Protein AF-A0A929ZEC5-F1 (afdb_monomer)

pLDDT: mean 94.55, std 7.96, range [43.72, 98.5]

Solvent-accessible surface area (backbone atoms only — not comparable to full-atom values): 4480 Å² total; per-residue (Å²): 139,88,87,79,88,62,69,62,71,79,27,39,27,55,60,81,92,61,52,71,40,78,80,34,60,56,32,15,48,41,65,73,39,56,64,62,21,41,78,38,33,76,43,80,56,96,88,54,63,41,66,79,43,49,30,64,53,99,90,47,48,23,28,29,36,77,86,58,48,77,44,75,62,132

Foldseek 3Di:
DDDDPPPQCPFLQLDDDFPDDCCDGPNVVCNVPVVVCQVQLVHDDPPDRSQPRWHDDPVATFGADSVNDTHHDD

Secondary structure (DSSP, 8-state):
------GGGGSGGG----SSBTTBHHHHHHHH-HHHHHHTTSS--TTS-GGG-PEEETTEEEEE-TT--EEE--

Mean predicted aligned error: 3.07 Å

Sequence (74 aa):
MGGTNDPSINSP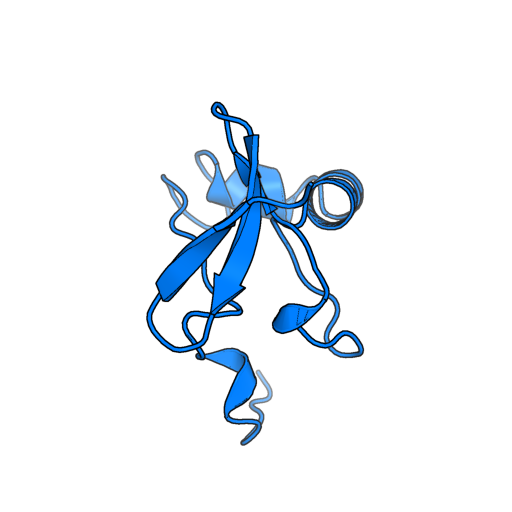ANLIVLCGSGTTGCHGHVEVNRREARDYGWAVSQYADPHDVPVQYKDGLFLLDDAGHRIPTK

Radius of gyration: 12.44 Å; Cα contacts (8 Å, |Δi|>4): 100; chains: 1; bounding box: 32×25×28 Å

Structure (mmCIF, N/CA/C/O backbone):
data_AF-A0A929ZEC5-F1
#
_entry.id   AF-A0A929ZEC5-F1
#
loop_
_atom_site.group_PDB
_atom_site.id
_atom_site.type_symbol
_atom_site.label_atom_id
_atom_site.label_alt_id
_atom_site.label_comp_id
_atom_site.label_asym_id
_atom_site.label_entity_id
_atom_site.label_seq_id
_atom_site.pdbx_PDB_ins_code
_atom_site.Cartn_x
_atom_site.Cartn_y
_atom_site.Cartn_z
_atom_site.occupancy
_atom_site.B_iso_or_equiv
_atom_site.auth_seq_id
_atom_site.auth_comp_id
_atom_site.auth_asym_id
_atom_site.auth_atom_id
_atom_site.pdbx_PDB_model_num
ATOM 1 N N . MET A 1 1 ? 15.520 5.711 14.821 1.00 43.72 1 MET A N 1
ATOM 2 C CA . MET A 1 1 ? 14.976 5.546 13.458 1.00 43.72 1 MET A CA 1
ATOM 3 C C . MET A 1 1 ? 16.067 4.910 12.615 1.00 43.72 1 MET A C 1
ATOM 5 O O . MET A 1 1 ? 17.132 5.504 12.516 1.00 43.72 1 MET A O 1
ATOM 9 N N . GLY A 1 2 ? 15.852 3.684 12.136 1.00 74.31 2 GLY A N 1
ATOM 10 C CA . GLY A 1 2 ? 16.737 2.996 11.190 1.00 74.31 2 GLY A CA 1
ATOM 11 C C . GLY A 1 2 ? 16.153 3.087 9.781 1.00 74.31 2 GLY A C 1
ATOM 12 O O . GLY A 1 2 ? 14.936 3.183 9.641 1.00 74.31 2 GLY A O 1
ATOM 13 N N . GLY A 1 3 ? 17.015 3.106 8.770 1.00 78.38 3 GLY A N 1
ATOM 14 C CA . GLY A 1 3 ? 16.638 3.084 7.357 1.00 78.38 3 GLY A CA 1
ATOM 15 C C . GLY A 1 3 ? 17.177 1.831 6.674 1.00 78.38 3 GLY A C 1
ATOM 16 O O . GLY A 1 3 ? 18.010 1.119 7.233 1.00 78.38 3 GLY A O 1
ATOM 17 N N . THR A 1 4 ? 16.704 1.577 5.463 1.00 86.25 4 THR A N 1
ATOM 18 C CA . THR A 1 4 ? 17.172 0.493 4.597 1.00 86.25 4 THR A CA 1
ATOM 19 C C . THR A 1 4 ? 17.463 1.060 3.209 1.00 86.25 4 THR A C 1
ATOM 21 O O . THR A 1 4 ? 16.891 2.081 2.831 1.00 86.25 4 THR A O 1
ATOM 24 N N . ASN A 1 5 ? 18.367 0.413 2.472 1.00 89.50 5 ASN A N 1
ATOM 25 C CA . ASN A 1 5 ? 18.666 0.735 1.072 1.00 89.50 5 ASN A CA 1
ATOM 26 C C . ASN A 1 5 ? 17.900 -0.170 0.096 1.00 89.50 5 ASN A C 1
ATOM 28 O O . ASN A 1 5 ? 18.204 -0.176 -1.094 1.00 89.50 5 ASN A O 1
ATOM 32 N N . ASP A 1 6 ? 16.959 -0.968 0.599 1.00 89.69 6 ASP A N 1
ATOM 33 C CA . ASP A 1 6 ? 16.124 -1.822 -0.232 1.00 89.69 6 ASP A CA 1
ATOM 34 C C . ASP A 1 6 ? 15.240 -0.955 -1.154 1.00 89.69 6 ASP A C 1
ATOM 36 O O . ASP A 1 6 ? 14.418 -0.176 -0.654 1.00 89.69 6 ASP A O 1
ATOM 40 N N . PRO A 1 7 ? 15.408 -1.052 -2.487 1.00 89.06 7 PRO A N 1
ATOM 41 C CA . PRO A 1 7 ? 14.662 -0.231 -3.433 1.00 89.06 7 PRO A CA 1
ATOM 42 C C . PRO A 1 7 ? 13.165 -0.562 -3.461 1.00 89.06 7 PRO A C 1
ATOM 44 O O . PRO A 1 7 ? 12.372 0.301 -3.836 1.00 89.06 7 PRO A O 1
ATOM 47 N N . SER A 1 8 ? 12.758 -1.763 -3.030 1.00 88.62 8 SER A N 1
ATOM 48 C CA . SER A 1 8 ? 11.348 -2.176 -3.017 1.00 88.62 8 SER A CA 1
ATOM 49 C C . SER A 1 8 ? 10.504 -1.362 -2.033 1.00 88.62 8 SER A C 1
ATOM 51 O O . SER A 1 8 ? 9.308 -1.174 -2.243 1.00 88.62 8 SER A O 1
ATOM 53 N N . ILE A 1 9 ? 11.126 -0.797 -0.993 1.00 91.44 9 ILE A N 1
ATOM 54 C CA . ILE A 1 9 ? 10.425 -0.117 0.103 1.00 91.44 9 ILE A CA 1
ATOM 55 C C . ILE A 1 9 ? 9.627 1.090 -0.381 1.00 91.44 9 ILE A C 1
ATOM 57 O O . ILE A 1 9 ? 8.532 1.328 0.122 1.00 91.44 9 ILE A O 1
ATOM 61 N N . ASN A 1 10 ? 10.154 1.816 -1.369 1.00 93.12 10 ASN A N 1
ATOM 62 C CA . ASN A 1 10 ? 9.489 2.965 -1.982 1.00 93.12 10 ASN A CA 1
ATOM 63 C C . ASN A 1 10 ? 9.032 2.679 -3.425 1.00 93.12 10 ASN A C 1
ATOM 65 O O . ASN A 1 10 ? 8.747 3.624 -4.161 1.00 93.12 10 ASN A O 1
ATOM 69 N N . SER A 1 11 ? 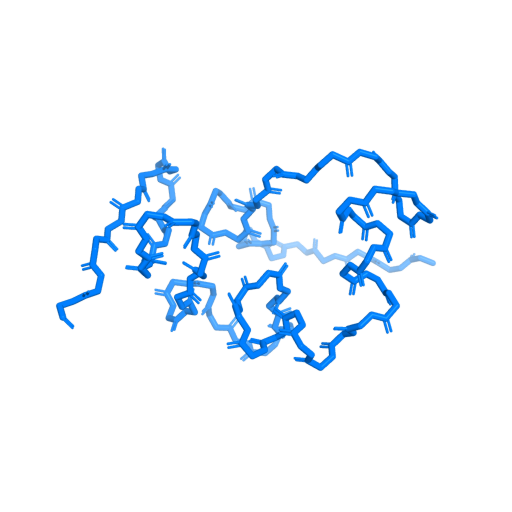8.989 1.410 -3.847 1.00 95.44 11 SER A N 1
ATOM 70 C CA . SER A 1 11 ? 8.423 1.052 -5.151 1.00 95.44 11 SER A CA 1
ATOM 71 C C . SER A 1 11 ? 6.905 1.288 -5.155 1.00 95.44 11 SER A C 1
ATOM 73 O O . SER A 1 11 ? 6.253 1.018 -4.143 1.00 95.44 11 SER A O 1
ATOM 75 N N . PRO A 1 12 ? 6.304 1.724 -6.280 1.00 97.25 12 PRO A N 1
ATOM 76 C CA . PRO A 1 12 ? 4.852 1.746 -6.454 1.00 97.25 12 PRO A CA 1
ATOM 77 C C . PRO A 1 12 ? 4.153 0.414 -6.146 1.00 97.25 12 PRO A C 1
ATOM 79 O O . PRO A 1 12 ? 3.022 0.441 -5.664 1.00 97.25 12 PRO A O 1
ATOM 82 N N . ALA A 1 13 ? 4.831 -0.726 -6.319 1.00 97.25 13 ALA A N 1
ATOM 83 C CA . ALA A 1 13 ? 4.297 -2.036 -5.944 1.00 97.25 13 ALA A CA 1
ATOM 84 C C . ALA A 1 13 ? 4.002 -2.155 -4.432 1.00 97.25 13 ALA A C 1
ATOM 86 O O . ALA A 1 13 ? 3.161 -2.946 -4.019 1.00 97.25 13 ALA A O 1
ATOM 87 N N . ASN A 1 14 ? 4.664 -1.346 -3.597 1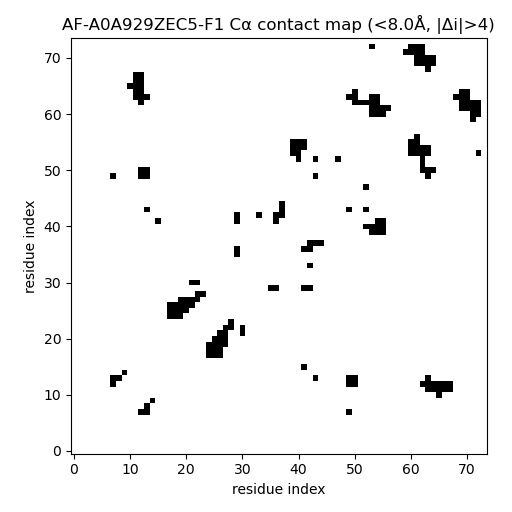.00 97.50 14 ASN A N 1
ATOM 88 C CA . ASN A 1 14 ? 4.562 -1.369 -2.136 1.00 97.50 14 ASN A CA 1
ATOM 89 C C . ASN A 1 14 ? 3.809 -0.156 -1.548 1.00 97.50 14 ASN A C 1
ATOM 91 O O . ASN A 1 14 ? 3.842 0.064 -0.336 1.00 97.50 14 ASN A O 1
ATOM 95 N N . LEU A 1 15 ? 3.170 0.681 -2.376 1.00 96.44 15 LEU A N 1
ATOM 96 C CA . LEU A 1 15 ? 2.596 1.954 -1.931 1.00 96.44 15 LEU A CA 1
ATOM 97 C C . LEU A 1 15 ? 1.108 2.083 -2.262 1.00 96.44 15 LEU A C 1
ATOM 99 O O . LEU A 1 15 ? 0.680 1.960 -3.406 1.00 96.44 15 LEU A O 1
ATOM 103 N N . ILE A 1 16 ? 0.325 2.456 -1.247 1.00 96.62 16 ILE A N 1
ATOM 104 C CA . ILE A 1 16 ? -1.077 2.857 -1.391 1.00 96.62 16 ILE A CA 1
ATOM 105 C C . ILE A 1 16 ? -1.315 4.229 -0.765 1.00 96.62 16 ILE A C 1
ATOM 107 O O . ILE A 1 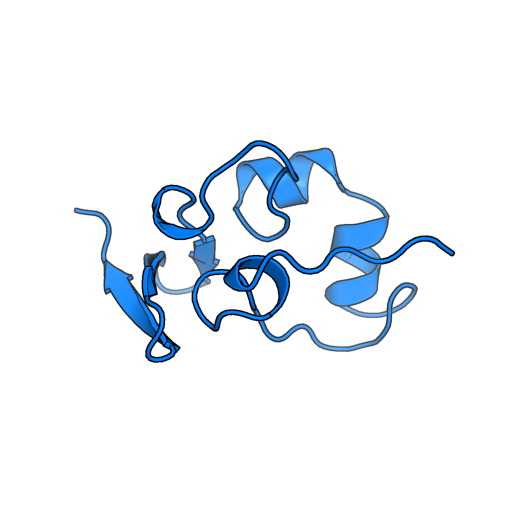16 ? -0.651 4.624 0.193 1.00 96.62 16 ILE A O 1
ATOM 111 N N . VAL A 1 17 ? -2.295 4.960 -1.295 1.00 95.81 17 VAL A N 1
ATOM 112 C CA . VAL A 1 17 ? -2.681 6.271 -0.762 1.00 95.81 17 VAL A CA 1
ATOM 113 C C . VAL A 1 17 ? -3.826 6.104 0.225 1.00 95.81 17 VAL A C 1
ATOM 115 O O . VAL A 1 17 ? -4.887 5.582 -0.116 1.00 95.81 17 VAL A O 1
ATOM 118 N N . LEU A 1 18 ? -3.622 6.605 1.440 1.00 96.75 18 LEU A N 1
ATOM 119 C CA . LEU A 1 18 ? -4.617 6.624 2.505 1.00 96.75 18 LEU A CA 1
ATOM 120 C C . LEU A 1 18 ? -4.914 8.070 2.902 1.00 96.75 18 LEU A C 1
ATOM 122 O O . LEU A 1 18 ? -4.026 8.920 2.913 1.00 96.75 18 LEU A O 1
ATOM 126 N N . CYS A 1 19 ? -6.171 8.361 3.239 1.00 97.94 19 CYS A N 1
ATOM 127 C CA . CYS A 1 19 ? -6.521 9.664 3.792 1.00 97.94 19 CYS A CA 1
ATOM 128 C C . CYS A 1 19 ? -6.116 9.767 5.272 1.00 97.94 19 CYS A C 1
ATOM 130 O O . CYS A 1 19 ? -6.048 8.763 5.988 1.00 97.94 19 CYS A O 1
ATOM 132 N N . GLY A 1 20 ? -5.924 11.002 5.737 1.00 97.50 20 GLY A N 1
ATOM 133 C CA . GLY A 1 20 ? -5.591 11.302 7.127 1.00 97.50 20 GL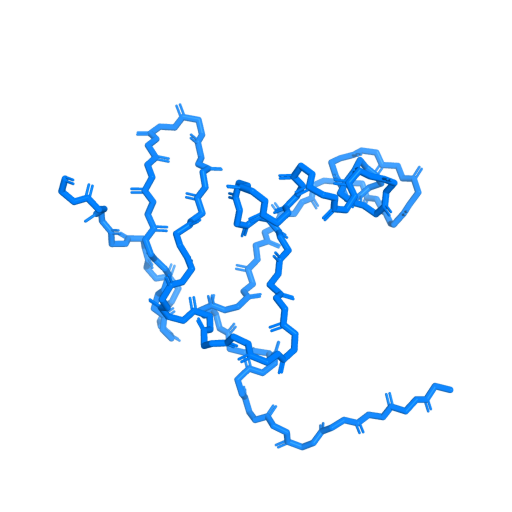Y A CA 1
ATOM 134 C C . GLY A 1 20 ? -4.089 11.258 7.408 1.00 97.50 20 GLY A C 1
ATOM 135 O O . GLY A 1 20 ? -3.283 11.693 6.590 1.00 97.50 20 GLY A O 1
ATOM 136 N N . SER A 1 21 ? -3.733 10.789 8.598 1.00 96.88 21 SER A N 1
ATOM 137 C CA . SER A 1 21 ? -2.364 10.702 9.119 1.00 96.88 21 SER A CA 1
ATOM 138 C C . SER A 1 21 ? -2.187 9.383 9.868 1.00 96.88 21 SER A C 1
ATOM 140 O O . SER A 1 21 ? -3.169 8.690 10.108 1.00 96.88 21 SER A O 1
ATOM 142 N N . GLY A 1 22 ? -0.988 9.069 10.362 1.00 94.94 22 GLY A N 1
ATOM 143 C CA . GLY A 1 22 ? -0.763 7.852 11.160 1.00 94.94 22 GLY A CA 1
ATOM 144 C C . GLY A 1 22 ? -1.621 7.723 12.434 1.00 94.94 22 GLY A C 1
ATOM 145 O O . GLY A 1 22 ? -1.558 6.709 13.117 1.00 94.94 22 GLY A O 1
ATOM 146 N N . THR A 1 23 ? -2.432 8.729 12.776 1.00 97.62 23 THR A N 1
ATOM 147 C CA . THR A 1 23 ? -3.387 8.699 13.894 1.00 97.62 23 THR A CA 1
ATOM 148 C C . THR A 1 23 ? -4.814 9.108 13.512 1.00 97.62 23 THR A C 1
ATOM 150 O O . THR A 1 23 ? -5.688 9.121 14.377 1.00 97.62 23 THR A O 1
ATOM 153 N N . THR A 1 24 ? -5.091 9.444 12.246 1.00 98.19 24 THR A N 1
ATOM 154 C CA . THR A 1 24 ? -6.425 9.880 11.789 1.00 98.19 24 THR A CA 1
ATOM 155 C C . THR A 1 24 ? -6.779 9.296 10.421 1.00 98.19 24 THR A C 1
ATOM 157 O O . THR A 1 24 ? -5.900 8.988 9.622 1.00 98.19 24 THR A O 1
ATOM 160 N N . GLY A 1 25 ? -8.072 9.164 10.118 1.00 98.00 25 GLY A N 1
ATOM 161 C CA . GLY A 1 25 ? -8.531 8.644 8.824 1.00 98.00 25 GLY A CA 1
ATOM 162 C C . GLY A 1 25 ? -8.123 7.187 8.568 1.00 98.00 25 GLY A C 1
ATOM 163 O O . GLY A 1 25 ? -7.899 6.416 9.502 1.00 98.00 25 GLY A O 1
ATOM 164 N N . CYS A 1 26 ? -8.039 6.808 7.289 1.00 97.81 26 CYS A N 1
ATOM 165 C CA . CYS A 1 26 ? -7.675 5.448 6.883 1.00 97.81 26 CYS A CA 1
ATOM 166 C C . CYS A 1 26 ? -6.237 5.090 7.268 1.00 97.81 26 CYS A C 1
ATOM 168 O O . CYS A 1 26 ? -5.986 3.945 7.637 1.00 97.81 26 CYS A O 1
ATOM 170 N N . HIS A 1 27 ? -5.305 6.051 7.231 1.00 98.19 27 HIS A N 1
ATOM 171 C CA . HIS A 1 27 ? -3.933 5.794 7.675 1.00 98.19 27 HIS A CA 1
ATOM 172 C C . HIS A 1 27 ? -3.911 5.443 9.170 1.00 98.19 27 HIS A C 1
ATOM 174 O O . HIS A 1 27 ? -3.380 4.399 9.539 1.00 98.19 27 HIS A O 1
ATOM 180 N N . GLY A 1 28 ? -4.607 6.207 10.016 1.00 98.44 28 GLY A N 1
ATOM 181 C CA . GLY A 1 28 ? -4.727 5.891 11.442 1.00 98.44 28 GLY A CA 1
ATOM 182 C C . GLY A 1 28 ? -5.378 4.530 11.715 1.00 98.44 28 GLY A C 1
ATOM 183 O O . GLY A 1 28 ? -4.943 3.809 12.612 1.00 98.44 28 GLY A O 1
ATOM 184 N N . HIS A 1 29 ? -6.384 4.143 10.920 1.00 98.06 29 HIS A N 1
ATOM 185 C CA . HIS A 1 29 ? -7.016 2.821 11.030 1.00 98.06 29 HIS A CA 1
ATOM 186 C C . HIS A 1 29 ? -6.022 1.681 10.784 1.00 98.06 29 HIS A C 1
ATOM 188 O O . HIS A 1 29 ? -5.975 0.740 11.575 1.00 98.06 29 HIS A O 1
ATOM 194 N N . VAL A 1 30 ? -5.202 1.779 9.732 1.00 98.19 30 VAL A N 1
ATOM 195 C CA . VAL A 1 30 ? -4.176 0.778 9.384 1.00 98.19 30 VAL A CA 1
ATOM 196 C C . VAL A 1 30 ? -3.118 0.639 10.485 1.00 98.19 30 VAL A C 1
ATOM 198 O O . VAL A 1 30 ? -2.725 -0.481 10.823 1.00 98.19 30 VAL A O 1
ATOM 201 N N . GLU A 1 31 ? -2.698 1.752 11.094 1.00 97.69 31 GLU A N 1
ATOM 202 C CA . GLU A 1 31 ? -1.689 1.758 12.165 1.00 97.69 31 GLU A CA 1
ATOM 203 C C . GLU A 1 31 ? -2.175 1.065 13.450 1.00 97.69 31 GLU A C 1
ATOM 205 O O . GLU A 1 31 ? -1.400 0.383 14.129 1.00 97.69 31 GLU A O 1
ATOM 210 N N . VAL A 1 32 ? -3.464 1.192 13.783 1.00 98.12 32 VAL A N 1
ATOM 211 C CA . VAL A 1 32 ? -4.059 0.551 14.970 1.00 98.12 32 VAL A CA 1
ATOM 212 C C . VAL A 1 32 ? -4.454 -0.903 14.683 1.00 98.12 32 VAL A C 1
ATOM 214 O O . VAL A 1 32 ? -4.223 -1.781 15.518 1.00 98.12 32 VAL A O 1
ATOM 217 N N . ASN A 1 33 ? -4.970 -1.197 13.486 1.00 98.12 33 ASN A N 1
ATOM 218 C CA . ASN A 1 33 ? -5.515 -2.507 13.109 1.00 98.12 33 ASN A CA 1
ATOM 219 C C . ASN A 1 33 ? -4.546 -3.313 12.227 1.00 98.12 33 ASN A C 1
ATOM 221 O O . ASN A 1 33 ? -4.900 -3.840 11.176 1.00 98.12 33 ASN A O 1
ATOM 225 N N . ARG A 1 34 ? -3.295 -3.464 12.675 1.00 96.19 34 ARG A N 1
ATOM 226 C CA . ARG A 1 34 ? -2.199 -4.050 11.869 1.00 96.19 34 ARG A CA 1
ATOM 227 C C . ARG A 1 34 ? -2.398 -5.497 11.408 1.00 96.19 34 ARG A C 1
ATOM 229 O O . ARG A 1 34 ? -1.673 -5.944 10.522 1.00 96.19 34 ARG A O 1
ATOM 236 N N . ARG A 1 35 ? -3.282 -6.267 12.048 1.00 98.06 35 ARG A N 1
ATOM 237 C CA . ARG A 1 35 ? -3.623 -7.623 11.588 1.00 98.06 35 ARG A CA 1
ATOM 238 C C . ARG A 1 35 ? -4.540 -7.543 10.373 1.00 98.06 35 ARG A C 1
ATOM 240 O O . ARG A 1 35 ? -4.159 -8.011 9.313 1.00 98.06 35 ARG A O 1
ATOM 247 N N . GLU A 1 36 ? -5.666 -6.856 10.533 1.00 98.25 36 GLU A N 1
ATOM 248 C CA . GLU A 1 36 ? -6.618 -6.561 9.459 1.00 98.25 36 GLU A CA 1
ATOM 249 C C . GLU A 1 36 ? -5.916 -5.927 8.250 1.00 98.25 36 GLU A C 1
ATOM 251 O O . GLU A 1 36 ? -6.096 -6.370 7.122 1.00 98.25 36 GLU A O 1
ATOM 256 N N . ALA A 1 37 ? -5.041 -4.948 8.489 1.00 98.44 37 ALA A N 1
ATOM 257 C CA . ALA A 1 37 ? -4.287 -4.300 7.424 1.00 98.44 37 ALA A CA 1
ATOM 258 C C . ALA A 1 37 ? -3.404 -5.268 6.622 1.00 98.44 37 ALA A C 1
ATOM 260 O O . ALA A 1 37 ? -3.274 -5.099 5.416 1.00 98.44 37 ALA A O 1
ATOM 261 N N . ARG A 1 38 ? -2.802 -6.280 7.261 1.00 98.19 38 ARG A N 1
ATOM 262 C CA . ARG A 1 38 ? -2.034 -7.311 6.544 1.00 98.19 38 ARG A CA 1
ATOM 263 C C . ARG A 1 38 ? -2.948 -8.285 5.813 1.00 98.19 38 ARG A C 1
ATOM 265 O O . ARG A 1 38 ? -2.645 -8.639 4.682 1.00 98.19 38 ARG A O 1
ATOM 272 N N . ASP A 1 39 ? -4.061 -8.670 6.435 1.00 98.06 39 ASP A N 1
ATOM 273 C CA . ASP A 1 39 ? -5.041 -9.587 5.844 1.00 98.06 39 ASP A CA 1
ATOM 274 C C . ASP A 1 39 ? -5.645 -9.007 4.545 1.00 98.06 39 ASP A C 1
ATOM 276 O O . ASP A 1 39 ? -5.908 -9.754 3.606 1.00 98.06 39 ASP A O 1
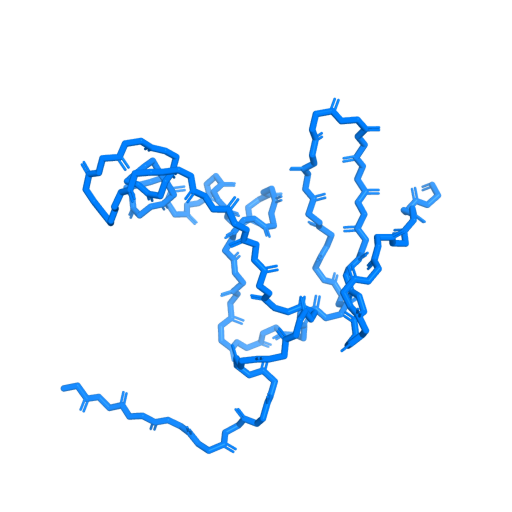ATOM 280 N N . TYR A 1 40 ? -5.804 -7.680 4.457 1.00 98.31 40 TYR A N 1
ATOM 281 C CA . TYR A 1 40 ? -6.295 -6.976 3.260 1.00 98.31 40 TYR A CA 1
ATOM 282 C C . TYR A 1 40 ? -5.203 -6.391 2.346 1.00 98.31 40 TYR A C 1
ATOM 284 O O . TYR A 1 40 ? -5.526 -5.707 1.372 1.00 98.31 40 TYR A O 1
ATOM 292 N N . GLY A 1 41 ? -3.921 -6.606 2.654 1.00 98.19 41 GLY A N 1
ATOM 293 C CA . GLY A 1 41 ? -2.801 -6.083 1.863 1.00 98.19 41 GLY A CA 1
ATOM 294 C C . GLY A 1 41 ? -2.561 -4.571 1.977 1.00 98.19 41 GLY A C 1
ATOM 295 O O . GLY A 1 41 ? -1.794 -4.009 1.205 1.00 98.19 41 GLY A O 1
ATOM 296 N N . TRP A 1 42 ? -3.174 -3.881 2.941 1.00 98.25 42 TRP A N 1
ATOM 297 C CA . TRP A 1 42 ? -2.916 -2.457 3.217 1.00 98.25 42 TRP A CA 1
ATOM 298 C C . TRP A 1 42 ? -1.601 -2.205 3.963 1.00 98.25 42 TRP A C 1
ATOM 300 O O . TRP A 1 42 ? -1.135 -1.069 4.033 1.00 98.25 42 TRP A O 1
ATOM 310 N N . ALA A 1 43 ? -1.016 -3.252 4.544 1.00 97.50 43 ALA A N 1
ATOM 311 C CA . ALA A 1 43 ? 0.313 -3.233 5.132 1.00 97.50 43 ALA A CA 1
ATOM 312 C C . ALA A 1 43 ? 1.072 -4.504 4.739 1.00 97.50 43 ALA A C 1
ATOM 314 O O . ALA A 1 43 ? 0.569 -5.613 4.914 1.00 97.50 43 ALA A O 1
ATOM 315 N N . VAL A 1 44 ? 2.308 -4.344 4.272 1.00 96.69 44 VAL A N 1
ATOM 316 C CA . VAL A 1 44 ? 3.166 -5.448 3.824 1.00 96.69 44 VAL A CA 1
ATOM 317 C C . VAL A 1 44 ? 4.198 -5.779 4.908 1.00 96.69 44 VAL A C 1
ATOM 319 O O . VAL A 1 44 ? 4.698 -4.908 5.622 1.00 96.69 44 VAL A O 1
ATOM 322 N N . SER A 1 45 ? 4.483 -7.068 5.102 1.00 94.12 45 SER A N 1
ATOM 323 C CA . SER A 1 45 ? 5.565 -7.510 5.990 1.00 94.12 45 SER A CA 1
ATOM 324 C C . SER A 1 45 ? 6.921 -7.159 5.381 1.00 94.12 45 SER A C 1
ATOM 326 O O . SER A 1 45 ? 7.119 -7.381 4.197 1.00 94.12 45 SER A O 1
ATOM 328 N N . GLN A 1 46 ? 7.902 -6.753 6.192 1.00 91.25 46 GLN A N 1
ATOM 329 C CA . GLN A 1 46 ? 9.280 -6.521 5.719 1.00 91.25 46 GLN A CA 1
ATOM 330 C C . GLN A 1 46 ? 9.966 -7.766 5.118 1.00 91.25 46 GLN A C 1
ATOM 332 O O . GLN A 1 46 ? 11.054 -7.660 4.570 1.00 91.25 46 GLN A O 1
ATOM 337 N N . TYR A 1 47 ? 9.378 -8.952 5.298 1.00 91.94 47 TYR A N 1
ATOM 338 C CA . TYR A 1 47 ? 9.886 -10.225 4.778 1.00 91.9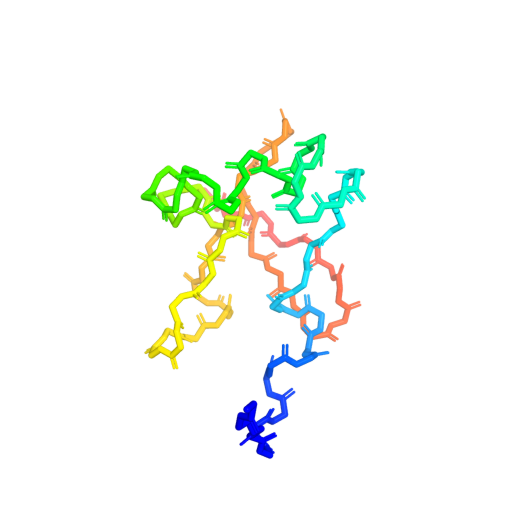4 47 TYR A CA 1
ATOM 339 C C . TYR A 1 47 ? 9.084 -10.748 3.578 1.00 91.94 47 TYR A C 1
ATOM 341 O O . TYR A 1 47 ? 9.342 -11.860 3.126 1.00 91.94 47 TYR A O 1
ATOM 349 N N . ALA A 1 48 ? 8.067 -10.008 3.132 1.00 94.44 48 ALA A N 1
ATOM 350 C CA . ALA A 1 48 ? 7.248 -10.366 1.982 1.00 94.44 48 ALA A CA 1
ATOM 351 C C . ALA A 1 48 ? 7.684 -9.562 0.753 1.00 94.44 48 ALA A C 1
ATOM 353 O O . ALA A 1 48 ? 8.124 -8.422 0.893 1.00 94.44 48 ALA A O 1
ATOM 354 N N . ASP A 1 49 ? 7.522 -10.148 -0.433 1.00 95.50 49 ASP A N 1
ATOM 355 C CA . ASP A 1 49 ? 7.606 -9.400 -1.685 1.00 95.50 49 ASP A CA 1
ATOM 356 C C . ASP A 1 49 ? 6.273 -8.659 -1.901 1.00 95.50 49 ASP A C 1
ATOM 358 O O . ASP A 1 49 ? 5.224 -9.312 -1.928 1.00 95.50 49 ASP A O 1
ATOM 362 N N . PRO A 1 50 ? 6.265 -7.320 -2.026 1.00 96.75 50 PRO A N 1
ATOM 363 C CA . PRO A 1 50 ? 5.039 -6.569 -2.290 1.00 96.75 50 PRO A CA 1
ATOM 364 C C . PRO A 1 50 ? 4.325 -6.997 -3.582 1.00 96.75 50 PRO A C 1
ATOM 366 O O . PRO A 1 50 ? 3.101 -6.899 -3.646 1.00 96.75 50 PRO A O 1
ATOM 369 N N . HIS A 1 51 ? 5.039 -7.545 -4.572 1.00 97.06 51 HIS A N 1
ATOM 370 C CA . HIS A 1 51 ? 4.440 -8.035 -5.820 1.00 97.06 51 HIS A CA 1
ATOM 371 C C . HIS A 1 51 ? 3.540 -9.257 -5.637 1.00 97.06 51 HIS A C 1
ATOM 373 O O . HIS A 1 51 ? 2.714 -9.533 -6.506 1.00 97.06 51 HIS A O 1
ATOM 379 N N . ASP A 1 52 ? 3.684 -9.970 -4.519 1.00 97.12 52 ASP A N 1
ATOM 380 C CA . ASP A 1 52 ? 2.904 -11.163 -4.191 1.00 97.12 52 ASP A CA 1
ATOM 381 C C . ASP A 1 52 ? 1.758 -10.864 -3.210 1.00 97.12 52 ASP A C 1
ATOM 383 O O . ASP A 1 52 ? 0.983 -11.762 -2.866 1.00 97.12 52 ASP A O 1
ATOM 387 N N . VAL A 1 53 ? 1.629 -9.616 -2.738 1.00 97.69 53 VAL A N 1
ATOM 388 C CA . VAL A 1 53 ? 0.606 -9.221 -1.763 1.00 97.69 53 VAL A CA 1
ATOM 389 C C . VAL A 1 53 ? -0.536 -8.493 -2.470 1.00 97.69 53 VAL A C 1
ATOM 391 O O . VAL A 1 53 ? -0.397 -7.327 -2.841 1.00 97.69 53 VAL A O 1
ATOM 394 N N . PRO A 1 54 ? -1.702 -9.137 -2.642 1.00 97.88 54 PRO A N 1
ATOM 395 C CA . PRO A 1 54 ? -2.841 -8.466 -3.232 1.00 97.88 54 PRO A CA 1
ATOM 396 C C . PRO A 1 54 ? -3.463 -7.467 -2.255 1.00 97.88 54 PRO A C 1
ATOM 398 O O . PRO A 1 54 ? -3.636 -7.746 -1.069 1.00 97.88 54 PRO A O 1
ATOM 401 N N . VAL A 1 55 ? -3.860 -6.315 -2.782 1.00 98.38 55 VAL A N 1
ATOM 402 C CA . VAL A 1 55 ? -4.488 -5.225 -2.040 1.00 98.38 55 VAL A CA 1
ATOM 403 C C . VAL A 1 55 ? -5.989 -5.234 -2.298 1.00 98.38 55 VAL A C 1
ATOM 405 O O . VAL A 1 55 ? -6.448 -5.159 -3.444 1.00 98.38 55 VAL A O 1
ATOM 408 N N . GLN A 1 56 ? -6.774 -5.298 -1.224 1.00 97.88 56 GLN A N 1
ATOM 409 C CA . GLN A 1 56 ? -8.224 -5.178 -1.299 1.00 97.88 56 GLN A CA 1
ATOM 410 C C . GLN A 1 56 ? -8.621 -3.711 -1.502 1.00 97.88 56 GLN A C 1
ATOM 412 O O . GLN A 1 56 ? -8.419 -2.863 -0.629 1.00 97.88 56 GLN A O 1
ATOM 417 N N . TYR A 1 57 ? -9.268 -3.433 -2.631 1.00 96.00 57 TYR A N 1
ATOM 418 C CA . TYR A 1 57 ? -9.960 -2.180 -2.910 1.00 96.00 57 TYR A CA 1
ATOM 419 C C . TYR A 1 57 ? -11.478 -2.387 -2.889 1.00 96.00 57 TYR A C 1
ATOM 421 O O . TYR A 1 57 ? -11.985 -3.509 -2.874 1.00 96.00 57 TYR A O 1
ATOM 429 N N . LYS A 1 58 ? -12.232 -1.284 -2.927 1.00 94.31 58 LYS A N 1
ATOM 430 C CA . LYS A 1 58 ? -13.702 -1.319 -3.016 1.00 94.31 58 LYS A CA 1
ATOM 431 C C . LYS A 1 58 ? -14.223 -2.045 -4.265 1.00 94.31 58 LYS A C 1
ATOM 433 O O . LYS A 1 58 ? -15.353 -2.516 -4.264 1.00 94.31 58 LYS A O 1
ATOM 438 N N . ASP A 1 59 ? -13.432 -2.054 -5.336 1.00 95.94 59 ASP A N 1
ATOM 439 C CA . ASP A 1 59 ? -13.779 -2.536 -6.674 1.00 95.94 59 ASP A CA 1
ATOM 440 C C . ASP A 1 59 ? -13.133 -3.885 -7.019 1.00 95.94 59 ASP A C 1
ATOM 442 O O . ASP A 1 59 ? -13.349 -4.391 -8.117 1.00 95.94 59 ASP A O 1
ATOM 446 N N . GLY A 1 60 ? -12.374 -4.488 -6.100 1.00 96.75 60 GLY A N 1
ATOM 447 C CA . GLY A 1 60 ? -11.771 -5.799 -6.315 1.00 96.75 60 GLY A CA 1
ATOM 448 C C . GLY A 1 60 ? -10.461 -6.001 -5.569 1.00 96.75 60 GLY A C 1
ATOM 449 O O . GLY A 1 60 ? -10.062 -5.190 -4.732 1.00 96.75 60 GLY A O 1
ATOM 450 N N . LEU A 1 61 ? -9.806 -7.107 -5.904 1.00 98.12 61 LEU A N 1
ATOM 451 C CA . LEU A 1 61 ? -8.524 -7.526 -5.363 1.00 98.12 61 LEU A CA 1
ATOM 452 C C . LEU A 1 61 ? -7.466 -7.427 -6.472 1.00 98.12 61 LEU A C 1
ATOM 454 O O . LEU A 1 61 ? -7.690 -7.893 -7.594 1.00 98.12 61 LEU A O 1
ATOM 458 N N . PHE A 1 62 ? -6.348 -6.758 -6.188 1.00 98.50 62 PHE A N 1
ATOM 459 C CA . PHE A 1 62 ? -5.356 -6.413 -7.210 1.00 98.50 62 PHE A CA 1
ATOM 460 C C . PHE A 1 62 ? -3.929 -6.556 -6.688 1.00 98.50 62 PHE A C 1
ATOM 462 O O . PHE A 1 62 ? -3.659 -6.193 -5.549 1.00 98.50 62 PHE A O 1
ATOM 469 N N . LEU A 1 63 ? -3.011 -7.003 -7.543 1.00 98.31 63 LEU A N 1
ATOM 470 C CA . LEU A 1 63 ? -1.572 -6.818 -7.340 1.00 98.31 63 LEU A CA 1
ATOM 471 C C . LEU A 1 63 ? -1.159 -5.443 -7.874 1.00 98.31 63 LEU A C 1
ATOM 473 O O . LEU A 1 63 ? -1.790 -4.921 -8.802 1.00 98.31 63 LEU A O 1
ATOM 477 N N . LEU A 1 64 ? -0.113 -4.865 -7.291 1.00 98.06 64 LEU A N 1
ATOM 478 C CA . LEU A 1 64 ? 0.469 -3.598 -7.727 1.00 98.06 64 LEU A CA 1
ATOM 479 C C . LEU A 1 64 ? 1.815 -3.867 -8.403 1.00 98.06 64 LEU A C 1
ATOM 48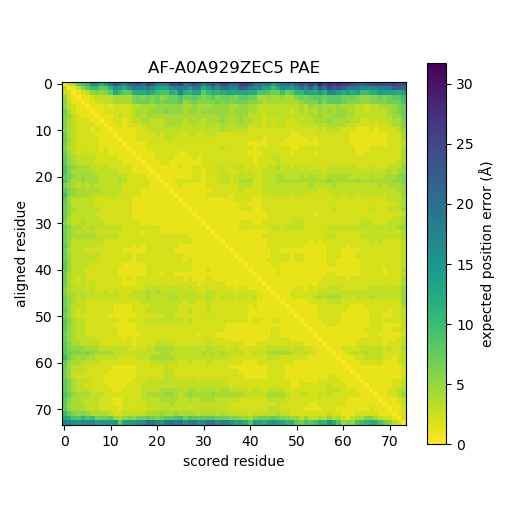1 O O . LEU A 1 64 ? 2.599 -4.673 -7.909 1.00 98.06 64 LEU A O 1
ATOM 485 N N . ASP A 1 65 ? 2.069 -3.214 -9.536 1.00 97.19 65 ASP A N 1
ATOM 486 C CA . ASP A 1 65 ? 3.358 -3.295 -10.230 1.00 97.19 65 ASP A CA 1
ATOM 487 C C . ASP A 1 65 ? 4.237 -2.061 -9.968 1.00 97.19 65 ASP A C 1
ATOM 489 O O . ASP A 1 65 ? 3.782 -1.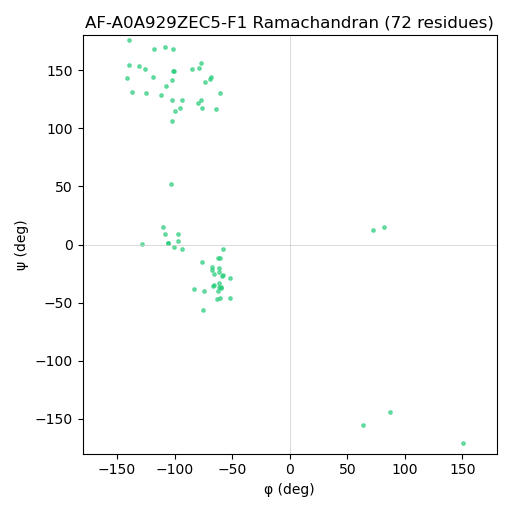031 -9.463 1.00 97.19 65 ASP A O 1
ATOM 493 N N . ASP A 1 66 ? 5.509 -2.145 -10.357 1.00 97.19 66 ASP A N 1
ATOM 494 C CA . ASP A 1 66 ? 6.482 -1.051 -10.234 1.00 97.19 66 ASP A CA 1
ATOM 495 C C . ASP A 1 66 ? 6.118 0.206 -11.055 1.00 97.19 66 ASP A C 1
ATOM 497 O O . ASP A 1 66 ? 6.723 1.263 -10.871 1.00 97.19 66 ASP A O 1
ATOM 501 N N . ALA A 1 67 ? 5.137 0.126 -11.964 1.00 96.25 67 ALA A N 1
ATOM 502 C CA . ALA A 1 67 ? 4.614 1.266 -12.717 1.00 96.25 67 ALA A CA 1
ATOM 503 C C . ALA A 1 67 ? 3.374 1.901 -12.052 1.00 96.25 67 ALA A C 1
ATOM 505 O O . ALA A 1 67 ? 2.892 2.938 -12.515 1.00 96.25 67 ALA A O 1
ATOM 506 N N . GLY A 1 68 ? 2.874 1.320 -10.956 1.00 93.25 68 GLY A N 1
ATOM 507 C CA . GLY A 1 68 ? 1.694 1.777 -10.225 1.00 93.25 68 GLY A CA 1
ATOM 508 C C . GLY A 1 68 ? 0.365 1.317 -10.830 1.00 93.25 68 GLY A C 1
ATOM 509 O O . GLY A 1 68 ? -0.687 1.867 -10.491 1.00 93.25 68 GLY A O 1
ATOM 510 N N . HIS A 1 69 ? 0.374 0.332 -11.731 1.00 97.06 69 HIS A N 1
ATOM 511 C CA . HIS A 1 69 ? -0.853 -0.260 -12.249 1.00 97.06 69 HIS A CA 1
ATOM 512 C C . HIS A 1 69 ? -1.454 -1.262 -11.264 1.00 97.06 69 HIS A C 1
ATOM 514 O O . HIS A 1 69 ? -0.761 -1.928 -10.500 1.00 97.06 69 HIS A O 1
ATOM 520 N N . ARG A 1 70 ? -2.781 -1.407 -11.346 1.00 97.44 70 ARG A N 1
ATOM 521 C CA . ARG A 1 70 ? -3.537 -2.453 -10.653 1.00 97.44 70 ARG A CA 1
ATOM 522 C C . ARG A 1 70 ? -3.750 -3.631 -11.595 1.00 97.44 70 ARG A C 1
ATOM 524 O O . ARG A 1 70 ? -4.436 -3.488 -12.609 1.00 97.44 70 ARG A O 1
ATOM 531 N N . ILE A 1 71 ? -3.203 -4.787 -11.243 1.00 97.75 71 ILE A N 1
ATOM 532 C CA . ILE A 1 71 ? -3.356 -6.043 -11.979 1.00 97.75 71 ILE A CA 1
ATOM 533 C C . ILE A 1 71 ? -4.426 -6.884 -11.269 1.00 97.75 71 ILE A C 1
ATOM 535 O O . ILE A 1 71 ? -4.210 -7.275 -10.123 1.00 97.75 71 ILE A O 1
ATOM 539 N N . PRO A 1 72 ? -5.584 -7.169 -11.893 1.00 96.50 72 PRO A N 1
ATOM 540 C CA . PRO A 1 72 ? -6.629 -7.969 -11.256 1.00 96.50 72 PRO A CA 1
ATOM 541 C C . PRO A 1 72 ? -6.132 -9.373 -10.900 1.00 96.50 72 PRO A C 1
ATOM 543 O O . PRO A 1 72 ? -5.591 -10.080 -11.755 1.00 96.50 72 PRO A O 1
ATOM 546 N N . THR A 1 73 ? -6.362 -9.802 -9.660 1.00 91.50 73 THR A N 1
ATOM 547 C CA . THR A 1 73 ? -6.219 -11.215 -9.292 1.00 91.50 73 THR A CA 1
ATOM 548 C C . THR A 1 73 ? -7.445 -11.968 -9.812 1.00 91.50 73 THR A C 1
ATOM 550 O O . THR A 1 73 ? -8.566 -11.543 -9.536 1.00 91.50 73 THR A O 1
ATOM 553 N N . LYS A 1 74 ? -7.238 -13.017 -10.617 1.00 67.81 74 LYS A N 1
ATOM 554 C CA . LYS A 1 74 ? -8.317 -13.824 -11.222 1.00 67.81 74 LYS A CA 1
ATOM 555 C C . LYS A 1 74 ? -9.270 -14.426 -10.195 1.00 67.81 74 LYS A C 1
ATOM 557 O O . LYS A 1 74 ? -8.780 -14.819 -9.115 1.00 67.81 74 LYS A O 1
#